Protein AF-A0A6A0AEK3-F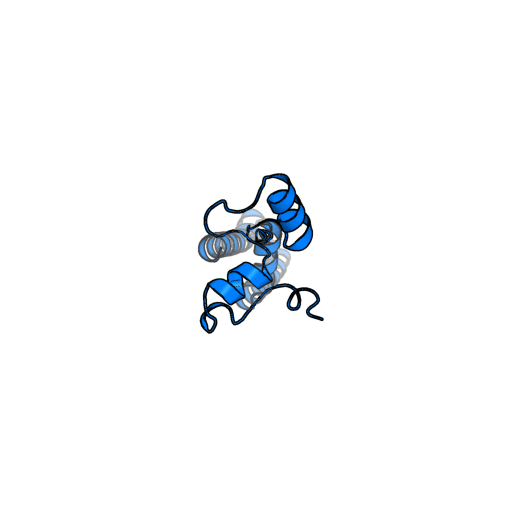1 (afdb_monomer)

Solvent-accessible surface area (backbone atoms only — not comparable to full-atom values): 7150 Å² total; per-residue (Å²): 138,83,90,74,80,88,81,66,76,87,62,56,90,81,52,58,69,66,58,52,29,58,74,69,71,40,48,89,91,76,50,71,53,75,68,55,49,51,52,45,38,74,73,73,45,71,101,64,79,80,76,77,80,77,80,55,68,69,59,56,58,55,56,49,64,73,37,69,67,50,46,51,53,55,52,51,49,53,52,51,51,54,49,38,68,72,72,69,55,57,70,75,65,69,44,49,63,55,49,53,52,51,50,51,51,52,51,50,49,67,70,72,104

Secondary structure (DSSP, 8-state):
---STTSS-TTGGGS-HHHHHHHTT-BTTTB--HHHHHHHHHHH--SSPPPP-PPPHHHHHHHHTTSHHHHHHHHHHHHHHHHHHHHT--HHHHTHHHHHHHHHHHHHHHHH-

Nearest PDB structures (foldseek):
  7et1-assembly1_A  TM=5.298E-01  e=2.597E-03  Sus scrofa
  6jxj-assembly1_A  TM=5.471E-01  e=2.302E-03  Sus scrofa
  6jxh-assembly1_A  TM=5.417E-01  e=6.431E-03  Sus scrofa
  3ixz-assembly1_A  TM=5.567E-01  e=9.817E-03  Sus scrofa
  8gym-assembly1_t5  TM=3.965E-01  e=7.129E+00  Tetrahymena thermophila SB210

pLDDT: mean 81.37, std 12.66, range [33.03, 96.44]

Organism: Haematococcus lacustris (NCBI:txid44745)

Foldseek 3Di:
DDPQDPQDDPVCVVDDVVVVCVVLVADPVPGDDPVSVVVVCVRNNDPDDDDDPDDDLVVLLVVLCVDPVLVVLVVVLVVLLVVCVVVVHDPVVNVPSVVVSVVVSVVCSVVVD

Mean predicted aligned error: 11.33 Å

Sequence (113 aa):
MYAGIGMTLQDAFARDYREVAAYYNVDVSQGLSEAEAAQARNKYGRNELEPEQSTPLWKLILKQFDDLLVKILMAAAAVDFVIAMTEGDSILSGLVEPMVIMLILVANGALGM

Radius of gyration: 30.02 Å; Cα contacts (8 Å, |Δi|>4): 34; chains: 1; bounding box: 66×32×69 Å

Structure (mmCIF, N/CA/C/O backbone):
data_AF-A0A6A0AEK3-F1
#
_entry.id   AF-A0A6A0AEK3-F1
#
loop_
_atom_site.group_PDB
_atom_site.id
_atom_site.type_symbol
_atom_site.label_atom_id
_atom_site.label_alt_id
_atom_site.label_comp_id
_atom_site.label_asym_id
_atom_site.label_entity_id
_atom_site.label_seq_id
_atom_site.pdbx_PDB_ins_code
_atom_site.Cartn_x
_atom_site.Cartn_y
_atom_site.Cartn_z
_atom_site.occupancy
_atom_site.B_iso_or_equiv
_atom_site.auth_seq_id
_atom_site.auth_comp_id
_atom_site.auth_asym_id
_atom_site.auth_atom_id
_atom_site.pdbx_PDB_model_num
ATOM 1 N N . MET A 1 1 ? -8.700 -19.647 6.114 1.00 33.03 1 MET A N 1
ATOM 2 C CA . MET A 1 1 ? -8.621 -20.017 7.543 1.00 33.03 1 MET A CA 1
ATOM 3 C C . MET A 1 1 ? -8.952 -18.764 8.350 1.00 33.03 1 MET A C 1
ATOM 5 O O . MET A 1 1 ? -8.074 -17.945 8.559 1.00 33.03 1 MET A O 1
ATOM 9 N N . TYR A 1 2 ? -10.232 -18.541 8.672 1.00 37.28 2 TYR A N 1
ATOM 10 C CA . TYR A 1 2 ? -10.718 -17.343 9.376 1.00 37.28 2 TYR A CA 1
ATOM 11 C C . TYR A 1 2 ? -10.872 -17.662 10.866 1.00 37.28 2 TYR A C 1
ATOM 13 O O . TYR A 1 2 ? -11.886 -18.214 11.279 1.00 37.28 2 TYR A O 1
ATOM 21 N N . ALA A 1 3 ? -9.852 -17.361 11.665 1.00 38.75 3 ALA A N 1
ATOM 22 C CA . ALA A 1 3 ? -9.816 -17.708 13.088 1.00 38.75 3 ALA A CA 1
ATOM 23 C C . ALA A 1 3 ? -10.391 -16.622 14.031 1.00 38.75 3 ALA A C 1
ATOM 25 O O . ALA A 1 3 ? -10.222 -16.739 15.238 1.00 38.75 3 ALA A O 1
ATOM 26 N N . GLY A 1 4 ? -11.067 -15.579 13.522 1.00 43.16 4 GLY A N 1
ATOM 27 C CA . GLY A 1 4 ? -11.483 -14.414 14.334 1.00 43.16 4 GLY A CA 1
ATOM 28 C C . GLY A 1 4 ? -12.990 -14.132 14.458 1.00 43.16 4 GLY A C 1
ATOM 29 O O . GLY A 1 4 ? -13.379 -13.249 15.210 1.00 43.16 4 GLY A O 1
ATOM 30 N N . ILE A 1 5 ? -13.862 -14.845 13.738 1.00 52.28 5 ILE A N 1
ATOM 31 C CA . ILE A 1 5 ? -15.254 -14.397 13.501 1.00 52.28 5 ILE A CA 1
ATOM 32 C C . ILE A 1 5 ? -16.264 -14.942 14.548 1.00 52.28 5 ILE A C 1
ATOM 34 O O . ILE A 1 5 ? -17.420 -14.533 14.585 1.00 52.28 5 ILE A O 1
ATOM 38 N N . GLY A 1 6 ? -15.846 -15.828 15.458 1.00 54.53 6 GLY A N 1
ATOM 39 C CA . GLY A 1 6 ? -16.744 -16.518 16.402 1.00 54.53 6 GLY A CA 1
ATOM 40 C C . GLY A 1 6 ? -16.974 -15.858 17.772 1.00 54.53 6 GLY A C 1
ATOM 41 O O . GLY A 1 6 ? -17.576 -16.494 18.630 1.00 54.53 6 GLY A O 1
ATOM 42 N N . MET A 1 7 ? -16.466 -14.646 18.031 1.00 63.31 7 MET A N 1
ATOM 43 C CA . MET A 1 7 ? -16.440 -14.067 19.392 1.00 63.31 7 MET A CA 1
ATOM 44 C C . MET A 1 7 ? -17.426 -12.916 19.648 1.00 63.31 7 MET A C 1
ATOM 46 O O . MET A 1 7 ? -17.647 -12.566 20.810 1.00 63.31 7 MET A O 1
ATOM 50 N N . THR A 1 8 ? -18.028 -12.329 18.614 1.00 78.19 8 THR A N 1
ATOM 51 C CA . THR A 1 8 ? -18.889 -11.140 18.722 1.00 78.19 8 THR A CA 1
ATOM 52 C C . THR A 1 8 ? -20.316 -11.426 18.258 1.00 78.19 8 THR A C 1
ATOM 54 O O . THR A 1 8 ? -20.560 -12.310 17.437 1.00 78.19 8 THR A O 1
ATOM 57 N N . LEU A 1 9 ? -21.274 -10.673 18.798 1.00 87.69 9 LEU A N 1
ATOM 58 C CA . LEU A 1 9 ? -22.683 -10.767 18.421 1.00 87.69 9 LEU A CA 1
ATOM 59 C C . LEU A 1 9 ? -22.920 -10.054 17.077 1.00 87.69 9 LEU A C 1
ATOM 61 O O . LEU A 1 9 ? -23.150 -8.847 17.045 1.00 87.69 9 LEU A O 1
ATOM 65 N N . GLN A 1 10 ? -22.814 -10.782 15.965 1.00 88.56 10 GLN A N 1
ATOM 66 C CA . GLN A 1 10 ? -22.861 -10.205 14.609 1.00 88.56 10 GLN A CA 1
ATOM 67 C C . GLN A 1 10 ? -24.238 -9.658 14.215 1.00 88.56 10 GLN A C 1
ATOM 69 O O . GLN A 1 10 ? -24.340 -8.733 13.415 1.00 88.56 10 GLN A O 1
ATOM 74 N N . ASP A 1 11 ? -25.298 -10.216 14.789 1.00 91.44 11 ASP A N 1
ATOM 75 C CA . ASP A 1 11 ? -26.695 -9.875 14.536 1.00 91.44 11 ASP A CA 1
ATOM 76 C C . ASP A 1 11 ? -27.277 -8.949 15.617 1.00 91.44 11 ASP A C 1
ATOM 78 O O . ASP A 1 11 ? -28.492 -8.871 15.776 1.00 91.44 11 ASP A O 1
ATOM 82 N N . ALA A 1 12 ? -26.429 -8.221 16.358 1.00 92.06 12 ALA A N 1
ATOM 83 C CA . ALA A 1 12 ? -26.861 -7.340 17.449 1.00 92.06 12 ALA A CA 1
ATOM 84 C C . ALA A 1 12 ? -27.927 -6.311 17.021 1.00 92.06 12 ALA A C 1
ATOM 86 O O . ALA A 1 12 ? -28.765 -5.924 17.829 1.00 92.06 12 ALA A O 1
ATOM 87 N N . PHE A 1 13 ? -27.929 -5.905 15.747 1.00 93.06 13 PHE A N 1
ATOM 88 C CA . PHE A 1 13 ? -28.910 -4.977 15.173 1.00 93.06 13 PHE A CA 1
ATOM 89 C C . PHE A 1 13 ? -30.343 -5.534 15.115 1.00 93.06 13 PHE A C 1
ATOM 91 O O . PHE A 1 13 ? -31.286 -4.760 14.975 1.00 93.06 13 PHE A O 1
ATOM 98 N N . ALA A 1 14 ? -30.516 -6.855 15.191 1.00 96.00 14 ALA A N 1
ATOM 99 C CA . ALA A 1 14 ? -31.809 -7.530 15.107 1.00 96.00 14 ALA A CA 1
ATOM 100 C C . ALA A 1 14 ? -32.373 -7.941 16.482 1.00 96.00 14 ALA A C 1
ATOM 102 O O . ALA A 1 14 ? -33.407 -8.606 16.536 1.00 96.00 14 ALA A O 1
ATOM 103 N N . ARG A 1 15 ? -31.700 -7.579 17.584 1.00 93.94 15 ARG A N 1
ATOM 104 C CA . ARG A 1 15 ? -32.032 -8.018 18.950 1.00 93.94 15 ARG A CA 1
ATOM 105 C C . ARG A 1 15 ? -32.480 -6.862 19.843 1.00 93.94 15 ARG A C 1
ATOM 107 O O . ARG A 1 15 ? -32.129 -5.709 19.598 1.00 93.94 15 ARG A O 1
ATOM 114 N N . ASP A 1 16 ? -33.238 -7.170 20.900 1.00 96.44 16 ASP A N 1
ATOM 115 C CA . ASP A 1 16 ? -33.568 -6.175 21.934 1.00 96.44 16 ASP A CA 1
ATOM 116 C C . ASP A 1 16 ? -32.298 -5.803 22.711 1.00 96.44 16 ASP A C 1
ATOM 118 O O . ASP A 1 16 ? -31.435 -6.643 22.983 1.00 96.44 16 ASP A O 1
ATOM 122 N N . TYR A 1 17 ? -32.182 -4.534 23.104 1.00 93.69 17 TYR A N 1
ATOM 123 C CA . TYR A 1 17 ? -31.000 -4.037 23.807 1.00 93.69 17 TYR A CA 1
ATOM 124 C C . TYR A 1 17 ? -30.706 -4.810 25.106 1.00 93.69 17 TYR A C 1
ATOM 126 O O . TYR A 1 17 ? -29.543 -4.928 25.485 1.00 93.69 17 TYR A O 1
ATOM 134 N N . ARG A 1 18 ? -31.725 -5.373 25.774 1.00 95.00 18 ARG A N 1
ATOM 135 C CA . ARG A 1 18 ? -31.563 -6.193 26.986 1.00 95.00 18 ARG A CA 1
ATOM 136 C C . ARG A 1 18 ? -30.853 -7.506 26.699 1.00 95.00 18 ARG A C 1
ATOM 138 O O . ARG A 1 18 ? -30.043 -7.944 27.510 1.00 95.00 18 ARG A O 1
ATOM 145 N N . GLU A 1 19 ? -31.117 -8.113 25.547 1.00 93.94 19 GLU A N 1
ATOM 146 C CA . GLU A 1 19 ? -30.444 -9.343 25.122 1.00 93.94 19 GLU A CA 1
ATOM 147 C C . GLU A 1 19 ? -28.977 -9.069 24.788 1.00 93.94 19 GLU A C 1
ATOM 149 O O . GLU A 1 19 ? -28.097 -9.836 25.174 1.00 93.94 19 GLU A O 1
ATOM 154 N N . VAL A 1 20 ? -28.704 -7.943 24.122 1.00 94.00 20 VAL A N 1
ATOM 155 C CA . VAL A 1 20 ? -27.336 -7.497 23.826 1.00 94.00 20 VAL A CA 1
ATOM 156 C C . VAL A 1 20 ? -26.581 -7.182 25.122 1.00 94.00 20 VAL A C 1
ATOM 158 O O . VAL A 1 20 ? -25.449 -7.631 25.298 1.00 94.00 20 VAL A O 1
ATOM 161 N N . ALA A 1 21 ? -27.211 -6.469 26.060 1.00 93.81 21 ALA A N 1
ATOM 162 C CA . ALA A 1 21 ? -26.623 -6.143 27.357 1.00 93.81 21 ALA A CA 1
ATOM 163 C C . ALA A 1 21 ? -26.320 -7.401 28.187 1.00 93.81 21 ALA A C 1
ATOM 165 O O . ALA A 1 21 ? -25.233 -7.520 28.749 1.00 93.81 21 ALA A O 1
ATOM 166 N N . ALA A 1 22 ? -27.235 -8.375 28.193 1.00 92.50 22 ALA A N 1
ATOM 167 C CA . ALA A 1 22 ? -27.025 -9.665 28.842 1.00 92.50 22 ALA A CA 1
ATOM 168 C C . ALA A 1 22 ? -25.890 -10.468 28.185 1.00 92.50 22 ALA A C 1
ATOM 170 O O . ALA A 1 22 ? -25.064 -11.040 28.892 1.00 92.50 22 ALA A O 1
ATOM 171 N N . TYR A 1 23 ? -25.797 -10.474 26.848 1.00 91.38 23 TYR A N 1
ATOM 172 C CA . TYR A 1 23 ? -24.721 -11.157 26.119 1.00 91.38 23 TYR A CA 1
ATOM 173 C C . TYR A 1 23 ? -23.330 -10.622 26.491 1.00 91.38 23 TYR A C 1
ATOM 175 O O . TYR A 1 23 ? -22.390 -11.397 26.661 1.00 91.38 23 TYR A O 1
ATOM 183 N N . TYR A 1 24 ? -23.197 -9.300 26.637 1.00 91.44 24 TYR A N 1
ATOM 184 C CA . TYR A 1 24 ? -21.941 -8.657 27.035 1.00 91.44 24 TYR A CA 1
ATOM 185 C C . TYR A 1 24 ? -21.768 -8.511 28.554 1.00 91.44 24 TYR A C 1
ATOM 187 O O . TYR A 1 24 ? -20.739 -7.995 28.985 1.00 91.44 24 TYR A O 1
ATOM 195 N N . ASN A 1 25 ? -22.732 -8.987 29.350 1.00 90.69 25 ASN A N 1
ATOM 196 C CA . ASN A 1 25 ? -22.765 -8.868 30.808 1.00 90.69 25 ASN A CA 1
ATOM 197 C C . ASN A 1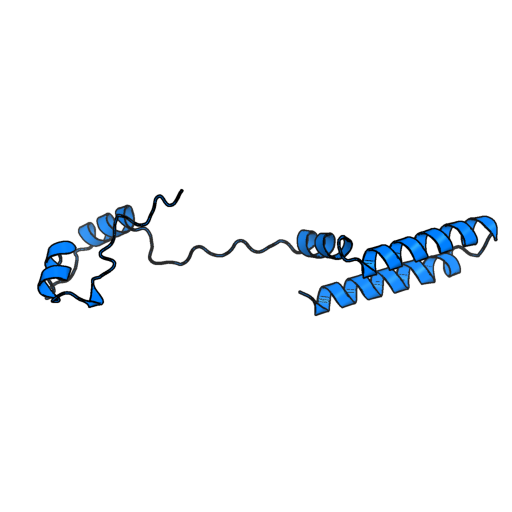 25 ? -22.524 -7.425 31.295 1.00 90.69 25 ASN A C 1
ATOM 199 O O . ASN A 1 25 ? -21.695 -7.191 32.170 1.00 90.69 25 ASN A O 1
ATOM 203 N N . VAL A 1 26 ? -23.219 -6.457 30.690 1.00 93.00 26 VAL A N 1
ATOM 204 C CA . VAL A 1 26 ? -23.078 -5.030 31.013 1.00 93.00 26 VAL A CA 1
ATOM 205 C C . VAL A 1 26 ? -24.357 -4.476 31.634 1.00 93.00 26 VAL A C 1
ATOM 207 O O . VAL A 1 26 ? -25.459 -4.690 31.124 1.00 93.00 26 VAL A O 1
ATOM 210 N N . ASP A 1 27 ? -24.211 -3.721 32.722 1.00 92.75 27 ASP A N 1
ATOM 211 C CA . ASP A 1 27 ? -25.289 -2.883 33.241 1.00 92.75 27 ASP A CA 1
ATOM 212 C C . ASP A 1 27 ? -25.384 -1.615 32.384 1.00 92.75 27 ASP A C 1
ATOM 214 O O . ASP A 1 27 ? -24.448 -0.823 32.310 1.00 92.75 27 ASP A O 1
ATOM 218 N N . VAL A 1 28 ? -26.526 -1.401 31.735 1.00 93.38 28 VAL A N 1
ATOM 219 C CA . VAL A 1 28 ? -26.740 -0.256 30.836 1.00 93.38 28 VAL A CA 1
ATOM 220 C C . VAL A 1 28 ? -26.703 1.087 31.582 1.00 93.38 28 VAL A C 1
ATOM 222 O O . VAL A 1 28 ? -26.394 2.112 30.981 1.00 93.38 28 VAL A O 1
ATOM 225 N N . SER A 1 29 ? -27.002 1.101 32.884 1.00 94.56 29 SER A N 1
ATOM 226 C CA . SER A 1 29 ? -27.016 2.316 33.705 1.00 94.56 29 SER A CA 1
ATOM 227 C C . SER A 1 29 ? -25.639 2.715 34.243 1.00 94.56 29 SER A C 1
ATOM 229 O O . SER A 1 29 ? -25.402 3.901 34.461 1.00 94.56 29 SER A O 1
ATOM 231 N N . GLN A 1 30 ? -24.739 1.747 34.442 1.00 93.81 30 GLN A N 1
ATOM 232 C CA . GLN A 1 30 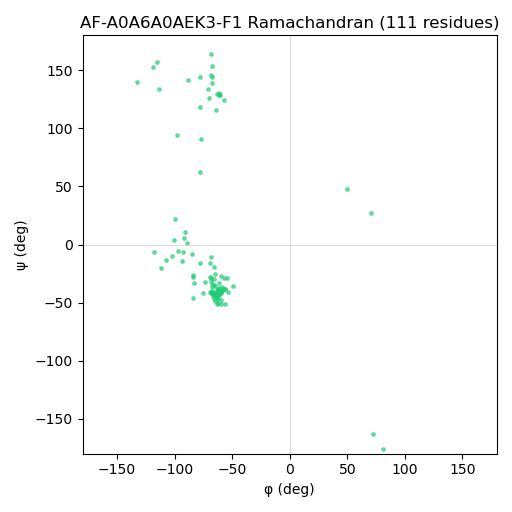? -23.411 1.962 35.039 1.00 93.81 30 GLN A CA 1
ATOM 233 C C . GLN A 1 30 ? -22.257 1.761 34.046 1.00 93.81 30 GLN A C 1
ATOM 235 O O . GLN A 1 30 ? -21.160 2.272 34.261 1.00 93.81 30 GLN A O 1
ATOM 240 N N . GLY A 1 31 ? -22.492 1.046 32.944 1.00 93.25 31 GLY A N 1
ATOM 241 C CA . GLY A 1 31 ? -21.456 0.642 32.000 1.00 93.25 31 GLY A CA 1
ATOM 242 C C . GLY A 1 31 ? -20.544 -0.459 32.550 1.00 93.25 31 GLY A C 1
ATOM 243 O O . GLY A 1 31 ? -20.881 -1.156 33.504 1.00 93.25 31 GLY A O 1
ATOM 244 N N . LEU A 1 32 ? -19.387 -0.631 31.906 1.00 93.44 32 LEU A N 1
ATOM 245 C CA . LEU A 1 32 ? -18.344 -1.560 32.349 1.00 93.44 32 LEU A CA 1
ATOM 246 C C . LEU A 1 32 ? -17.393 -0.868 33.329 1.00 93.44 32 LEU A C 1
ATOM 248 O O . LEU A 1 32 ? -16.988 0.276 33.114 1.00 93.44 32 LEU A O 1
ATOM 252 N N . SER A 1 33 ? -16.955 -1.599 34.348 1.00 94.19 33 SER A N 1
ATOM 253 C CA . SER A 1 33 ? -15.832 -1.199 35.195 1.00 94.19 33 SER A CA 1
ATOM 254 C C . SER A 1 33 ? -14.501 -1.234 34.434 1.00 94.19 33 SER A C 1
ATOM 256 O O . SER A 1 33 ? -14.364 -1.871 33.386 1.00 94.19 33 SER A O 1
ATOM 258 N N . GLU A 1 34 ? -13.462 -0.596 34.981 1.00 94.38 34 GLU A N 1
ATOM 259 C CA . GLU A 1 34 ? -12.121 -0.622 34.378 1.00 94.38 34 GLU A CA 1
ATOM 260 C C . GLU A 1 34 ? -11.561 -2.045 34.234 1.00 94.38 34 GLU A C 1
ATOM 262 O O . GLU A 1 34 ? -10.911 -2.359 33.232 1.00 94.38 34 GLU A O 1
ATOM 267 N N . ALA A 1 35 ? -11.839 -2.914 35.211 1.00 94.31 35 ALA A N 1
ATOM 268 C CA . ALA A 1 35 ? -11.409 -4.307 35.198 1.00 94.31 35 ALA A CA 1
ATOM 269 C C . ALA A 1 35 ? -12.105 -5.100 34.081 1.00 94.31 35 ALA A C 1
ATOM 271 O O . ALA A 1 35 ? -11.445 -5.826 33.336 1.00 94.31 35 ALA A O 1
ATOM 272 N N . GLU A 1 36 ? -13.416 -4.921 33.914 1.00 93.44 36 GLU A N 1
ATOM 273 C CA . GLU A 1 36 ? -14.187 -5.560 32.842 1.00 93.44 36 GLU A CA 1
ATOM 274 C C . GLU A 1 36 ? -13.781 -5.025 31.467 1.00 93.44 36 GLU A C 1
ATOM 276 O O . GLU A 1 36 ? -13.588 -5.801 30.533 1.00 93.44 36 GLU A O 1
ATOM 281 N N . ALA A 1 37 ? -13.552 -3.715 31.343 1.00 93.25 37 ALA A N 1
ATOM 282 C CA . ALA A 1 37 ? -13.041 -3.114 30.117 1.00 93.25 37 ALA A CA 1
ATOM 283 C C . ALA A 1 37 ? -11.643 -3.650 29.758 1.00 93.25 37 ALA A C 1
ATOM 285 O O . ALA A 1 37 ? -11.351 -3.889 28.585 1.00 93.25 37 ALA A O 1
ATOM 286 N N . ALA A 1 38 ? -10.770 -3.880 30.744 1.00 94.19 38 ALA A N 1
ATOM 287 C CA . ALA A 1 38 ? -9.464 -4.497 30.520 1.00 94.19 38 ALA A CA 1
ATOM 288 C C . ALA A 1 38 ? -9.586 -5.960 30.061 1.00 94.19 38 ALA A C 1
ATOM 290 O O . ALA A 1 38 ? -8.912 -6.358 29.110 1.00 94.19 38 ALA A O 1
ATOM 291 N N . GLN A 1 39 ? -10.482 -6.742 30.670 1.00 92.69 39 GLN A N 1
ATOM 292 C CA . GLN A 1 39 ? -10.771 -8.110 30.226 1.00 92.69 39 GLN A CA 1
ATOM 293 C C . GLN A 1 39 ? -11.352 -8.138 28.806 1.00 92.69 39 GLN A C 1
ATOM 295 O O . GLN A 1 39 ? -10.930 -8.953 27.985 1.00 92.69 39 GLN A O 1
ATOM 300 N N . ALA A 1 40 ? -12.259 -7.214 28.484 1.00 91.25 40 ALA A N 1
ATOM 301 C CA . ALA A 1 40 ? -12.818 -7.067 27.148 1.00 91.25 40 ALA A CA 1
ATOM 302 C C . ALA A 1 40 ? -11.733 -6.727 26.115 1.00 91.25 40 ALA A C 1
ATOM 304 O O . ALA A 1 40 ? -11.695 -7.353 25.060 1.00 91.25 40 ALA A O 1
ATOM 305 N N . ARG A 1 41 ? -10.795 -5.820 26.427 1.00 91.88 41 ARG A N 1
ATOM 306 C CA . ARG A 1 41 ? -9.647 -5.518 25.549 1.00 91.88 41 ARG A CA 1
ATOM 307 C C . ARG A 1 41 ? -8.740 -6.726 25.321 1.00 91.88 41 ARG A C 1
ATOM 309 O O . ARG A 1 41 ? -8.265 -6.912 24.207 1.00 91.88 41 ARG A O 1
ATOM 316 N N . ASN A 1 42 ? -8.529 -7.567 26.334 1.00 91.25 42 ASN A N 1
ATOM 317 C CA . ASN A 1 42 ? -7.755 -8.803 26.172 1.00 91.25 42 ASN A CA 1
ATOM 318 C C . ASN A 1 42 ? -8.475 -9.834 25.288 1.00 91.25 42 ASN A C 1
ATOM 320 O O . ASN A 1 42 ? -7.820 -10.615 24.605 1.00 91.25 42 ASN A O 1
ATOM 324 N N . LYS A 1 43 ? -9.814 -9.846 25.305 1.00 89.81 43 LYS A N 1
ATOM 325 C CA . LYS A 1 43 ? -10.635 -10.788 24.532 1.00 89.81 43 LYS A CA 1
ATOM 326 C C . LYS A 1 43 ? -10.868 -10.341 23.087 1.00 89.81 43 LYS A C 1
ATOM 328 O O . LYS A 1 43 ? -10.772 -11.161 22.183 1.00 89.81 43 LYS A O 1
ATOM 333 N N . TYR A 1 44 ? -11.216 -9.074 22.879 1.00 89.88 44 TYR A N 1
ATOM 334 C CA . TYR A 1 44 ? -11.637 -8.536 21.579 1.00 89.88 44 TYR A CA 1
ATOM 335 C C . TYR A 1 44 ? -10.542 -7.733 20.873 1.00 89.88 44 TYR A C 1
ATOM 337 O O . TYR A 1 44 ? -10.695 -7.391 19.705 1.00 89.88 44 TYR A O 1
ATOM 345 N N . GLY A 1 45 ? -9.443 -7.437 21.567 1.00 90.50 45 GLY A N 1
ATOM 346 C CA . GLY A 1 45 ? -8.411 -6.539 21.077 1.00 90.50 45 GLY A CA 1
ATOM 347 C C . GLY A 1 45 ? -8.770 -5.067 21.276 1.00 90.50 45 GLY A C 1
ATOM 348 O O . GLY A 1 45 ? -9.771 -4.699 21.900 1.00 90.50 45 GLY A O 1
ATOM 349 N N . ARG A 1 46 ? -7.897 -4.200 20.767 1.00 90.19 46 ARG A N 1
ATOM 350 C CA . ARG A 1 46 ? -8.128 -2.755 20.740 1.00 90.19 46 ARG A CA 1
ATOM 351 C C . ARG A 1 46 ? -9.088 -2.430 19.598 1.00 90.19 46 ARG A C 1
ATOM 353 O O . ARG A 1 46 ? -9.020 -3.046 18.541 1.00 90.19 46 ARG A O 1
ATOM 360 N N . ASN A 1 47 ? -9.961 -1.446 19.806 1.00 91.81 47 ASN A N 1
ATOM 361 C CA . ASN A 1 47 ? -10.838 -0.933 18.753 1.00 91.81 47 ASN A CA 1
ATOM 362 C C . ASN A 1 47 ? -10.054 0.003 17.820 1.00 91.81 47 ASN A C 1
ATOM 364 O O . ASN A 1 47 ? -10.297 1.208 17.775 1.00 91.81 47 ASN A O 1
ATOM 368 N N . GLU A 1 48 ? -9.051 -0.550 17.151 1.00 88.25 48 GLU A N 1
ATOM 369 C CA . GLU A 1 48 ? -8.230 0.134 16.165 1.00 88.25 48 GLU A CA 1
ATOM 370 C C . GLU A 1 48 ? -8.100 -0.753 14.932 1.00 88.25 48 GLU A C 1
ATOM 372 O O . GLU A 1 48 ? -7.997 -1.976 15.033 1.00 88.25 48 GLU A O 1
ATOM 377 N N . LEU A 1 49 ? -8.163 -0.130 13.759 1.00 86.94 49 LEU A N 1
ATOM 378 C CA . LEU A 1 49 ? -7.881 -0.830 12.517 1.00 86.94 49 LEU A CA 1
ATOM 379 C C . LEU A 1 49 ? -6.384 -1.110 12.476 1.00 86.94 49 LEU A C 1
ATOM 381 O O . LEU A 1 49 ? -5.582 -0.214 12.755 1.00 86.94 49 LEU A O 1
ATOM 385 N N . GLU A 1 50 ? -6.014 -2.338 12.121 1.00 83.25 50 GLU A N 1
ATOM 386 C CA . GLU A 1 50 ? -4.616 -2.640 11.846 1.00 83.25 50 GLU A CA 1
ATOM 387 C C . GLU A 1 50 ? -4.130 -1.694 10.741 1.00 83.25 50 GLU A C 1
ATOM 389 O O . GLU A 1 50 ? -4.762 -1.621 9.680 1.00 83.25 50 GLU A O 1
ATOM 394 N N . PRO A 1 51 ? -3.054 -0.924 10.979 1.00 79.62 51 PRO A N 1
ATOM 395 C CA . PRO A 1 51 ? -2.528 -0.051 9.952 1.00 79.62 51 PRO A CA 1
ATOM 396 C C . PRO A 1 51 ? -2.043 -0.917 8.795 1.00 79.62 51 PRO A C 1
ATOM 398 O O . PRO A 1 51 ? -1.279 -1.868 8.983 1.00 79.62 51 PRO A O 1
ATOM 401 N N . GLU A 1 52 ? -2.483 -0.581 7.587 1.00 78.94 52 GLU A N 1
ATOM 402 C CA . GLU A 1 52 ? -1.982 -1.245 6.397 1.00 78.94 52 GLU A CA 1
ATOM 403 C C . GLU A 1 52 ? -0.473 -0.997 6.300 1.00 78.94 52 GLU A C 1
ATOM 405 O O . GLU A 1 52 ? 0.005 0.136 6.427 1.00 78.94 52 GLU A O 1
ATOM 410 N N . GLN A 1 53 ? 0.302 -2.069 6.126 1.00 80.25 53 GLN A N 1
ATOM 411 C CA . GLN A 1 53 ? 1.747 -1.937 6.001 1.00 80.25 53 GLN A CA 1
ATOM 412 C C . GLN A 1 53 ? 2.053 -1.141 4.734 1.00 80.25 53 GLN A C 1
ATOM 414 O O . GLN A 1 53 ? 1.765 -1.583 3.621 1.00 80.25 53 GLN A O 1
ATOM 419 N N . SER A 1 54 ? 2.649 0.039 4.900 1.00 77.81 54 SER A N 1
ATOM 420 C CA . SER A 1 54 ? 3.032 0.877 3.770 1.00 77.81 54 SER A CA 1
ATOM 421 C C . SER A 1 54 ? 4.028 0.121 2.893 1.00 77.81 54 SER A C 1
ATOM 423 O O . SER A 1 54 ? 5.042 -0.391 3.373 1.00 77.81 54 SER A O 1
ATOM 425 N N . THR A 1 55 ? 3.758 0.048 1.590 1.00 82.31 55 THR A N 1
ATOM 426 C CA . THR A 1 55 ? 4.724 -0.533 0.655 1.00 82.31 55 THR A CA 1
ATOM 427 C C . THR A 1 55 ? 5.912 0.425 0.533 1.00 82.31 55 THR A C 1
ATOM 429 O O . THR A 1 55 ? 5.704 1.603 0.245 1.00 82.31 55 THR A O 1
ATOM 432 N N . PRO A 1 56 ? 7.159 -0.026 0.753 1.00 87.19 56 PRO A N 1
ATOM 433 C CA . PRO A 1 56 ? 8.303 0.873 0.716 1.00 87.19 56 PRO A CA 1
ATOM 434 C C . PRO A 1 56 ? 8.564 1.383 -0.711 1.00 87.19 56 PRO A C 1
ATOM 436 O O . PRO A 1 56 ? 8.400 0.639 -1.679 1.00 87.19 56 PRO A O 1
ATOM 439 N N . LEU A 1 57 ? 9.035 2.630 -0.838 1.00 81.00 57 LEU A N 1
ATOM 440 C CA . LEU A 1 57 ? 9.229 3.319 -2.127 1.00 81.00 57 LEU A CA 1
ATOM 441 C C . LEU A 1 57 ? 10.088 2.526 -3.123 1.00 81.00 57 LEU A C 1
ATOM 443 O O . LEU A 1 57 ? 9.753 2.438 -4.298 1.00 81.00 57 LEU A O 1
ATOM 447 N N . TRP A 1 58 ? 11.160 1.878 -2.659 1.00 82.38 58 TRP A N 1
ATOM 448 C CA . TRP A 1 58 ? 12.018 1.059 -3.523 1.00 82.38 58 TRP A CA 1
ATOM 449 C C . TRP A 1 58 ? 11.266 -0.122 -4.156 1.00 82.38 58 TRP A C 1
ATOM 451 O O . TRP A 1 58 ? 11.547 -0.493 -5.292 1.00 82.38 58 TRP A O 1
ATOM 461 N N . LYS A 1 59 ? 10.277 -0.694 -3.454 1.00 85.31 59 LYS A N 1
ATOM 462 C CA . LYS A 1 59 ? 9.454 -1.793 -3.973 1.00 85.31 59 LYS A CA 1
ATOM 463 C C . LYS A 1 59 ? 8.460 -1.290 -5.020 1.00 85.31 59 LYS A C 1
ATOM 465 O O . LYS A 1 59 ? 8.176 -2.010 -5.972 1.00 85.31 59 LYS A O 1
ATOM 470 N N . LEU A 1 60 ? 7.980 -0.053 -4.879 1.00 82.19 60 LEU A N 1
ATOM 471 C CA . LEU A 1 60 ? 7.164 0.613 -5.899 1.00 82.19 60 LEU A CA 1
ATOM 472 C C . LEU A 1 60 ? 7.986 0.916 -7.158 1.00 82.19 60 LEU A C 1
ATOM 474 O O . LEU A 1 60 ? 7.520 0.629 -8.255 1.00 82.19 60 LEU A O 1
ATOM 478 N N . ILE A 1 61 ? 9.228 1.385 -7.000 1.00 77.81 61 ILE A N 1
ATOM 479 C CA . ILE A 1 61 ? 10.164 1.600 -8.115 1.00 77.81 61 ILE A CA 1
ATOM 480 C C . ILE A 1 61 ? 10.427 0.285 -8.859 1.00 77.81 61 ILE A C 1
ATOM 482 O O . ILE A 1 61 ? 10.306 0.239 -10.078 1.00 77.81 61 ILE A O 1
ATOM 486 N N . LEU A 1 62 ? 10.717 -0.809 -8.142 1.00 81.50 62 LEU A N 1
ATOM 487 C CA . LEU A 1 62 ? 10.930 -2.120 -8.769 1.00 81.50 62 LEU A CA 1
ATOM 488 C C . LEU A 1 62 ? 9.700 -2.618 -9.533 1.00 81.50 62 LEU A C 1
ATOM 490 O O . LEU A 1 62 ? 9.847 -3.157 -10.624 1.00 81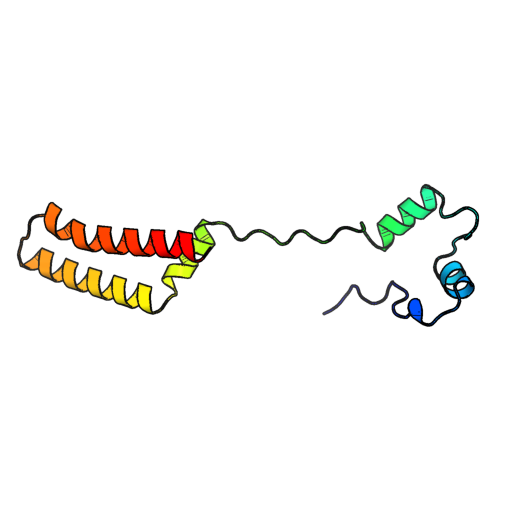.50 62 LEU A O 1
ATOM 494 N N . LYS A 1 63 ? 8.491 -2.390 -9.007 1.00 83.69 63 LYS A N 1
ATOM 495 C CA . LYS A 1 63 ? 7.243 -2.758 -9.691 1.00 83.69 63 LYS A CA 1
ATOM 496 C C . LYS A 1 63 ? 7.098 -2.069 -11.053 1.00 83.69 63 LYS A C 1
ATOM 498 O O . LYS A 1 63 ? 6.452 -2.619 -11.938 1.00 83.69 63 LYS A O 1
ATOM 503 N N . GLN A 1 64 ? 7.706 -0.901 -11.258 1.00 75.56 64 GLN A N 1
ATOM 504 C CA . GLN A 1 64 ? 7.660 -0.231 -12.560 1.00 75.56 64 GLN A CA 1
ATOM 505 C C . GLN A 1 64 ? 8.449 -0.971 -13.642 1.00 75.56 64 GLN A C 1
ATOM 507 O O . GLN A 1 64 ? 8.063 -0.925 -14.804 1.00 75.56 64 GLN A O 1
ATOM 512 N N . PHE A 1 65 ? 9.499 -1.711 -13.279 1.00 81.69 65 PHE A N 1
ATOM 513 C CA . PHE A 1 65 ? 10.251 -2.533 -14.232 1.00 81.69 65 P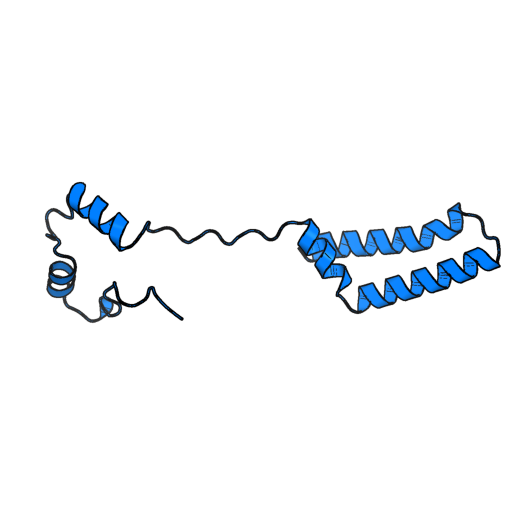HE A CA 1
ATOM 514 C C . PHE A 1 65 ? 9.445 -3.735 -14.752 1.00 81.69 65 PHE A C 1
ATOM 516 O O . PHE A 1 65 ? 9.811 -4.319 -15.772 1.00 81.69 65 PHE A O 1
ATOM 523 N N . ASP A 1 66 ? 8.336 -4.099 -14.095 1.00 83.81 66 ASP A N 1
ATOM 524 C CA . ASP A 1 66 ? 7.435 -5.149 -14.580 1.00 83.81 66 ASP A CA 1
ATOM 525 C C . ASP A 1 66 ? 6.513 -4.684 -15.714 1.00 83.81 66 ASP A C 1
ATOM 527 O O . ASP A 1 66 ? 5.965 -5.530 -16.432 1.00 83.81 66 ASP A O 1
ATOM 531 N N . ASP A 1 67 ? 6.375 -3.375 -15.919 1.00 85.38 67 ASP A N 1
ATOM 532 C CA . ASP A 1 67 ? 5.525 -2.798 -16.954 1.00 85.38 67 ASP A CA 1
ATOM 533 C C . ASP A 1 67 ? 6.059 -3.091 -18.371 1.00 85.38 67 ASP A C 1
ATOM 535 O O . ASP A 1 67 ? 7.264 -3.049 -18.644 1.00 85.38 67 ASP A O 1
ATOM 539 N N . LEU A 1 68 ? 5.148 -3.410 -19.296 1.00 87.12 68 LEU A N 1
ATOM 540 C CA . LEU A 1 68 ? 5.493 -3.767 -20.673 1.00 87.12 68 LEU A CA 1
ATOM 541 C C . LEU A 1 68 ? 6.181 -2.614 -21.419 1.00 87.12 68 LEU A C 1
ATOM 543 O O . LEU A 1 68 ? 7.137 -2.855 -22.154 1.00 87.12 68 LEU A O 1
ATOM 547 N N . LEU A 1 69 ? 5.722 -1.376 -21.229 1.00 83.00 69 LEU A N 1
ATOM 548 C CA . LEU A 1 69 ? 6.301 -0.195 -21.866 1.00 83.00 69 LEU A CA 1
ATOM 549 C C . LEU A 1 69 ? 7.732 0.021 -21.370 1.00 83.00 69 LEU A C 1
ATOM 551 O O . LEU A 1 69 ? 8.632 0.246 -22.176 1.00 83.00 69 LEU A O 1
ATOM 555 N N . VAL A 1 70 ? 7.966 -0.125 -20.063 1.00 81.75 70 VAL A N 1
ATOM 556 C CA . VAL A 1 70 ? 9.306 -0.002 -19.465 1.00 81.75 70 VAL A CA 1
ATOM 557 C C . VAL A 1 70 ? 10.263 -1.049 -20.030 1.00 81.75 70 VAL A C 1
ATOM 559 O O . VAL A 1 70 ? 11.391 -0.722 -20.402 1.00 81.75 70 VAL A O 1
ATOM 562 N N . LYS A 1 71 ? 9.800 -2.291 -20.187 1.00 86.31 71 LYS A N 1
ATOM 563 C CA . LYS A 1 71 ? 10.579 -3.363 -20.825 1.00 86.31 71 LYS A CA 1
ATOM 564 C C . LYS A 1 71 ? 10.933 -3.042 -22.278 1.00 86.31 71 LYS A C 1
ATOM 566 O O . LYS A 1 71 ? 12.063 -3.298 -22.689 1.00 86.31 71 LYS A O 1
ATOM 571 N N . ILE A 1 72 ? 10.005 -2.460 -23.041 1.00 87.50 72 ILE A N 1
ATOM 572 C CA . ILE A 1 72 ? 10.263 -2.021 -24.422 1.00 87.50 72 ILE A CA 1
ATOM 573 C C . ILE A 1 72 ? 11.322 -0.910 -24.448 1.00 87.50 72 ILE A C 1
ATOM 575 O O . ILE A 1 72 ? 12.252 -0.986 -25.248 1.00 87.50 72 ILE A O 1
ATOM 579 N N . LEU A 1 73 ? 11.236 0.080 -23.553 1.00 81.81 73 LEU A N 1
ATOM 580 C CA . LEU A 1 73 ? 12.225 1.161 -23.466 1.00 81.81 73 LEU A CA 1
ATOM 581 C C . LEU A 1 73 ? 13.619 0.646 -23.094 1.00 81.81 73 LEU A C 1
ATOM 583 O O . LEU A 1 73 ? 14.608 1.060 -23.691 1.00 81.81 73 LEU A O 1
ATOM 587 N N . MET A 1 74 ? 13.709 -0.291 -22.149 1.00 83.00 74 MET A N 1
ATOM 588 C CA . MET A 1 74 ? 14.979 -0.933 -21.805 1.00 83.00 74 MET A CA 1
ATOM 589 C C . MET A 1 74 ? 15.573 -1.722 -22.976 1.00 83.00 74 MET A C 1
ATOM 591 O O . MET A 1 74 ? 16.787 -1.706 -23.162 1.00 83.00 74 MET A O 1
ATOM 595 N N . ALA A 1 75 ? 14.738 -2.411 -23.760 1.00 87.94 75 ALA A N 1
ATOM 596 C CA . ALA A 1 75 ? 15.194 -3.130 -24.945 1.00 87.94 75 ALA A CA 1
ATOM 597 C C . ALA A 1 75 ? 15.735 -2.168 -26.014 1.00 87.94 75 ALA A C 1
ATOM 599 O O . ALA A 1 75 ? 16.794 -2.437 -26.573 1.00 87.94 75 ALA A O 1
ATOM 600 N N . ALA A 1 76 ? 15.054 -1.040 -26.249 1.00 84.44 76 ALA A N 1
ATOM 601 C CA . ALA A 1 76 ? 15.534 0.011 -27.147 1.00 84.44 76 ALA A CA 1
ATOM 602 C C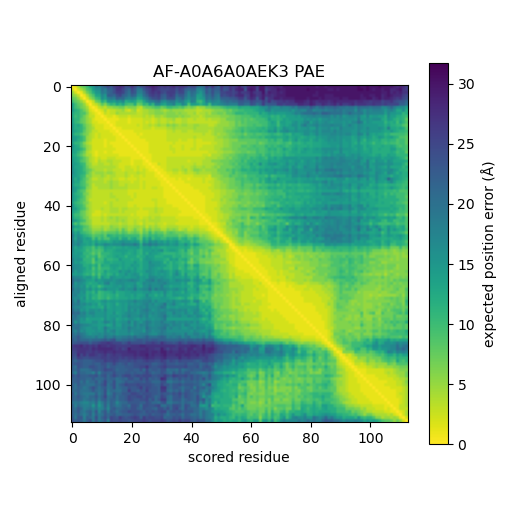 . ALA A 1 76 ? 16.893 0.562 -26.682 1.00 84.44 76 ALA A C 1
ATOM 604 O O . ALA A 1 76 ? 17.859 0.495 -27.432 1.00 84.44 76 ALA A O 1
ATOM 605 N N . ALA A 1 77 ? 17.009 0.947 -25.404 1.00 79.88 77 ALA A N 1
ATOM 606 C CA . ALA A 1 77 ? 18.266 1.427 -24.826 1.00 79.88 77 ALA A CA 1
ATOM 607 C C . ALA A 1 77 ? 19.419 0.419 -24.964 1.00 79.88 77 ALA A C 1
ATOM 609 O O . ALA A 1 77 ? 20.563 0.804 -25.188 1.00 79.88 77 ALA A O 1
ATOM 610 N N . ALA A 1 78 ? 19.134 -0.878 -24.811 1.00 84.00 78 ALA A N 1
ATOM 611 C CA . ALA A 1 78 ? 20.137 -1.925 -24.976 1.00 84.00 78 ALA A CA 1
ATOM 612 C C . ALA A 1 78 ? 20.608 -2.049 -26.434 1.00 84.00 78 ALA A C 1
ATOM 614 O O . ALA A 1 78 ? 21.798 -2.248 -26.667 1.00 84.00 78 ALA A O 1
ATOM 615 N N . VAL A 1 79 ? 19.697 -1.930 -27.406 1.00 86.75 79 VAL A N 1
ATOM 616 C CA . VAL A 1 79 ? 20.041 -1.929 -28.837 1.00 86.75 79 VAL A CA 1
ATOM 617 C C . VAL A 1 79 ? 20.889 -0.707 -29.180 1.00 86.75 79 VAL A C 1
ATOM 619 O O . VAL A 1 79 ? 21.959 -0.872 -29.766 1.00 86.75 79 VAL A O 1
ATOM 622 N N . ASP A 1 80 ? 20.470 0.480 -28.747 1.00 80.38 80 ASP A N 1
ATOM 623 C CA . ASP A 1 80 ? 21.190 1.731 -29.006 1.00 80.38 80 ASP A CA 1
ATOM 624 C C . ASP A 1 80 ? 22.591 1.705 -28.383 1.00 80.38 80 ASP A C 1
ATOM 626 O O . ASP A 1 80 ? 23.582 2.037 -29.034 1.00 80.38 80 ASP A O 1
ATOM 630 N N . PHE A 1 81 ? 22.715 1.182 -27.159 1.00 78.69 81 PHE A N 1
ATOM 631 C CA . PHE A 1 81 ? 24.008 0.995 -26.503 1.00 78.69 81 PHE A CA 1
ATOM 632 C C . PHE A 1 81 ? 24.954 0.079 -27.298 1.00 78.69 81 PHE A C 1
ATOM 634 O O . PHE A 1 81 ? 26.149 0.362 -27.408 1.00 78.69 81 PHE A O 1
ATOM 641 N N . VAL A 1 82 ? 24.440 -1.018 -27.866 1.00 84.69 82 VAL A N 1
ATOM 642 C CA . VAL A 1 82 ? 25.240 -1.925 -28.704 1.00 84.69 82 VAL A CA 1
ATOM 643 C C . VAL A 1 82 ? 25.703 -1.221 -29.981 1.00 84.69 82 VAL A C 1
ATOM 645 O O . VAL A 1 82 ? 26.871 -1.360 -30.345 1.00 84.69 82 VAL A O 1
ATOM 648 N N . ILE A 1 83 ? 24.831 -0.446 -30.630 1.00 83.50 83 ILE A N 1
ATOM 649 C CA . ILE A 1 83 ? 25.169 0.321 -31.839 1.00 83.50 83 ILE A CA 1
ATOM 650 C C . ILE A 1 83 ? 26.252 1.361 -31.523 1.00 83.50 83 ILE A C 1
ATOM 652 O O . ILE A 1 83 ? 27.302 1.362 -32.171 1.00 83.50 83 ILE A O 1
ATOM 656 N N . ALA A 1 84 ? 26.071 2.160 -30.470 1.00 77.75 84 ALA A N 1
ATOM 657 C CA . ALA A 1 84 ? 27.024 3.192 -30.059 1.00 77.75 84 ALA A CA 1
ATOM 658 C C . ALA A 1 84 ? 28.426 2.625 -29.766 1.00 77.75 84 ALA A C 1
ATOM 660 O O . ALA A 1 84 ? 29.440 3.222 -30.139 1.00 77.75 84 ALA A O 1
ATOM 661 N N . MET A 1 85 ? 28.501 1.435 -29.157 1.00 75.94 85 MET A N 1
ATOM 662 C CA . MET A 1 85 ? 29.769 0.743 -28.900 1.00 75.94 85 MET A CA 1
ATOM 663 C C . MET A 1 85 ? 30.483 0.315 -30.194 1.00 75.94 85 MET A C 1
ATOM 665 O O . MET A 1 85 ? 31.711 0.238 -30.218 1.00 75.94 85 MET A O 1
ATOM 669 N N . THR A 1 86 ? 29.737 0.034 -31.270 1.00 81.25 86 THR A N 1
ATOM 670 C CA . THR A 1 86 ? 30.307 -0.332 -32.579 1.00 81.25 86 THR A CA 1
ATOM 671 C C . THR A 1 86 ? 30.709 0.869 -33.429 1.00 81.25 86 THR A C 1
ATOM 673 O O . THR A 1 86 ? 31.698 0.786 -34.154 1.00 81.25 86 THR A O 1
ATOM 676 N N . GLU A 1 87 ? 29.986 1.983 -33.323 1.00 75.75 87 GLU A N 1
ATOM 6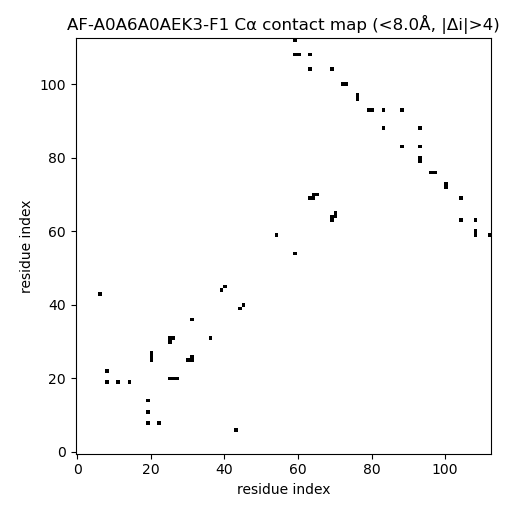77 C CA . GLU A 1 87 ? 30.248 3.200 -34.103 1.00 75.75 87 GLU A CA 1
ATOM 678 C C . GLU A 1 87 ? 31.314 4.105 -33.457 1.00 75.75 87 GLU A C 1
ATOM 680 O O . GLU A 1 87 ? 31.817 5.028 -34.097 1.00 75.75 87 GLU A O 1
ATOM 685 N N . GLY A 1 88 ? 31.741 3.794 -32.225 1.00 66.44 88 GLY A N 1
ATOM 686 C CA . GLY A 1 88 ? 32.792 4.536 -31.519 1.00 66.44 88 GLY A CA 1
ATOM 687 C C . GLY A 1 88 ? 32.336 5.926 -31.079 1.00 66.44 88 GLY A C 1
ATOM 688 O O . GLY A 1 88 ? 33.154 6.844 -30.972 1.00 66.44 88 GLY A O 1
ATOM 689 N N . ASP A 1 89 ? 31.032 6.076 -30.858 1.00 65.12 89 ASP A N 1
ATOM 690 C CA . ASP A 1 89 ? 30.408 7.360 -30.599 1.00 65.12 89 ASP A CA 1
ATOM 691 C C . ASP A 1 89 ? 30.845 7.941 -29.244 1.00 65.12 89 ASP A C 1
ATOM 693 O O . ASP A 1 89 ? 31.252 7.234 -28.315 1.00 65.12 89 ASP A O 1
ATOM 697 N N . SER A 1 90 ? 30.799 9.268 -29.118 1.00 67.12 90 SER A N 1
ATOM 698 C CA . SER A 1 90 ? 31.244 9.942 -27.891 1.00 67.12 90 SER A CA 1
ATOM 699 C C . SER A 1 90 ? 30.397 9.497 -26.693 1.00 67.12 90 SER A C 1
ATOM 701 O O . SER A 1 90 ? 29.173 9.596 -26.738 1.00 67.12 90 SER A O 1
ATOM 703 N N . ILE A 1 91 ? 31.039 9.097 -25.584 1.00 63.59 91 ILE A N 1
ATOM 704 C CA . ILE A 1 91 ? 30.368 8.632 -24.346 1.00 63.59 91 ILE A CA 1
ATOM 705 C C . ILE A 1 91 ? 29.258 9.599 -23.896 1.00 63.59 91 ILE A C 1
ATOM 707 O O . ILE A 1 91 ? 28.221 9.171 -23.403 1.00 63.59 91 ILE A O 1
ATOM 711 N N . LEU A 1 92 ? 29.451 10.907 -24.087 1.00 67.94 92 LEU A N 1
ATOM 712 C CA . LEU A 1 92 ? 28.459 11.921 -23.725 1.00 67.94 92 LEU A CA 1
ATOM 713 C C . LEU A 1 92 ? 27.169 11.836 -24.554 1.00 67.94 92 LEU A C 1
ATOM 715 O O . LEU A 1 92 ? 26.104 12.074 -23.996 1.00 67.94 92 LEU A O 1
ATOM 719 N N . SER A 1 93 ? 27.248 11.478 -25.839 1.00 68.06 93 SER A N 1
ATOM 720 C CA . SER A 1 93 ? 26.078 11.300 -26.711 1.00 68.06 93 SER A CA 1
ATOM 721 C C . SER A 1 93 ? 25.352 9.991 -26.390 1.00 68.06 93 SER A C 1
ATOM 723 O O . SER A 1 93 ? 24.134 9.995 -26.235 1.00 68.06 93 SER A O 1
ATOM 725 N N 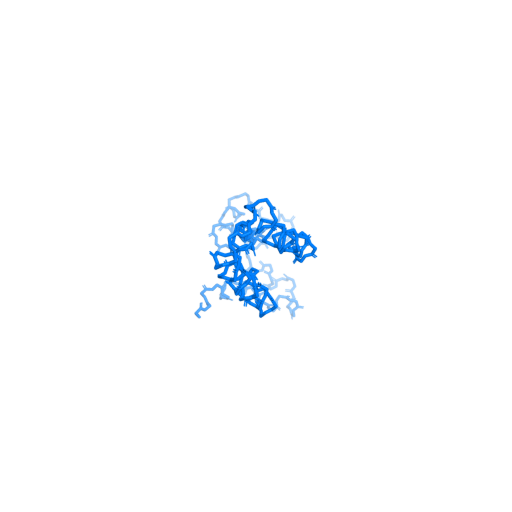. GLY A 1 94 ? 26.099 8.906 -26.153 1.00 68.19 94 GLY A N 1
ATOM 726 C CA . GLY A 1 94 ? 25.540 7.597 -25.782 1.00 68.19 94 GLY A CA 1
ATOM 727 C C . GLY A 1 94 ? 24.886 7.539 -24.392 1.00 68.19 94 GLY A C 1
ATOM 728 O O . GLY A 1 94 ? 24.214 6.565 -24.066 1.00 68.19 94 GLY A O 1
ATOM 729 N N . LEU A 1 95 ? 25.059 8.571 -23.556 1.00 70.06 95 LEU A N 1
ATOM 730 C CA . LEU A 1 95 ? 24.394 8.694 -22.252 1.00 70.06 95 LEU A CA 1
ATOM 731 C C . LEU A 1 95 ? 23.086 9.497 -22.302 1.00 70.06 95 LEU A C 1
ATOM 733 O O . LEU A 1 95 ? 22.312 9.436 -21.344 1.00 70.06 95 LEU A O 1
ATOM 737 N N . VAL A 1 96 ? 22.811 10.229 -23.390 1.00 78.81 96 VAL A N 1
ATOM 738 C CA . VAL A 1 96 ? 21.594 11.051 -23.511 1.00 78.81 96 VAL A CA 1
ATOM 739 C C . VAL A 1 96 ? 20.347 10.169 -23.532 1.00 78.81 96 VAL A C 1
ATOM 741 O O . VAL A 1 96 ? 19.405 10.421 -22.781 1.00 78.81 96 VAL A O 1
ATOM 744 N N . GLU A 1 97 ? 20.355 9.107 -24.333 1.00 70.69 97 GLU A N 1
ATOM 745 C CA . GLU A 1 97 ? 19.231 8.175 -24.481 1.00 70.69 97 GLU A CA 1
ATOM 746 C C . GLU A 1 97 ? 18.898 7.433 -23.169 1.00 70.69 97 GLU A C 1
ATOM 748 O O . GLU A 1 97 ? 17.752 7.536 -22.709 1.00 70.69 97 GLU A O 1
ATOM 753 N N . PRO A 1 98 ? 19.862 6.792 -22.468 1.00 70.38 98 PRO A N 1
ATOM 754 C CA . PRO A 1 98 ? 19.622 6.225 -21.141 1.00 70.38 98 PRO A CA 1
ATOM 755 C C . PRO A 1 98 ? 19.096 7.243 -20.122 1.00 70.38 98 PRO A C 1
ATOM 757 O O . PRO A 1 98 ? 18.230 6.917 -19.308 1.00 70.38 98 PRO A O 1
ATOM 760 N N . MET A 1 99 ? 19.593 8.484 -20.157 1.00 80.19 99 MET A N 1
ATOM 761 C CA . MET A 1 99 ? 19.172 9.532 -19.225 1.00 80.19 99 MET A CA 1
ATOM 762 C C . MET A 1 99 ? 17.718 9.964 -19.460 1.00 80.19 99 MET A C 1
ATOM 764 O O . MET A 1 99 ? 16.970 10.123 -18.495 1.00 80.19 99 MET A O 1
ATOM 768 N N . VAL A 1 100 ? 17.289 10.119 -20.717 1.00 81.69 100 VAL A N 1
ATOM 769 C CA . VAL A 1 100 ? 15.894 10.446 -21.062 1.00 81.69 100 VAL A CA 1
ATOM 770 C C . VAL A 1 100 ? 14.947 9.334 -20.609 1.00 81.69 100 VAL A C 1
ATOM 772 O O . VAL A 1 100 ? 13.910 9.620 -20.011 1.00 81.69 100 VAL A O 1
ATOM 775 N N . ILE A 1 101 ? 15.320 8.069 -20.813 1.00 76.56 101 ILE A N 1
ATOM 776 C CA . ILE A 1 101 ? 14.520 6.920 -20.367 1.00 76.56 101 ILE A CA 1
ATOM 777 C C . ILE A 1 101 ? 14.410 6.899 -18.841 1.00 76.56 101 ILE A C 1
ATOM 779 O O . ILE A 1 101 ? 13.308 6.780 -18.309 1.00 76.56 101 ILE A O 1
ATOM 783 N N . MET A 1 102 ? 15.518 7.099 -18.123 1.00 74.25 102 MET A N 1
ATOM 784 C CA . MET A 1 102 ? 15.509 7.206 -16.661 1.00 74.25 102 MET A CA 1
ATOM 785 C C . MET A 1 102 ? 14.612 8.348 -16.165 1.00 74.25 102 MET A C 1
ATOM 787 O O . MET A 1 102 ? 13.876 8.165 -15.196 1.00 74.25 102 MET A O 1
ATOM 791 N N . LEU A 1 103 ? 14.615 9.503 -16.838 1.00 83.50 103 LEU A N 1
ATOM 792 C CA . LEU A 1 103 ? 13.725 10.621 -16.509 1.00 83.50 103 LEU A CA 1
ATOM 793 C C . LEU A 1 103 ? 12.249 10.269 -16.721 1.00 83.50 103 LEU A C 1
ATOM 795 O O . LEU A 1 103 ? 11.428 10.591 -15.863 1.00 83.50 103 LEU A O 1
ATOM 799 N N . ILE A 1 104 ? 11.911 9.579 -17.814 1.00 81.31 104 ILE A N 1
ATOM 800 C CA . ILE A 1 104 ? 10.545 9.099 -18.070 1.00 81.31 104 ILE A CA 1
ATOM 801 C C . ILE A 1 104 ? 10.108 8.119 -16.974 1.00 81.31 104 ILE A C 1
ATOM 803 O O . ILE A 1 104 ? 8.993 8.232 -16.470 1.00 81.31 104 ILE A O 1
ATOM 807 N N . LEU A 1 105 ? 10.981 7.196 -16.557 1.00 73.38 105 LEU A N 1
ATOM 808 C CA . LEU A 1 105 ? 10.686 6.250 -15.476 1.00 73.38 105 LEU A CA 1
ATOM 809 C C . LEU A 1 105 ? 10.441 6.964 -14.145 1.00 73.38 105 LEU A C 1
ATOM 811 O O . LEU A 1 105 ? 9.440 6.698 -13.489 1.00 73.38 105 LEU A O 1
ATOM 815 N N . VAL A 1 106 ? 11.299 7.917 -13.772 1.00 78.31 106 VAL A N 1
ATOM 816 C CA . VAL A 1 106 ? 11.126 8.709 -12.544 1.00 78.31 106 VAL A CA 1
ATOM 817 C C . VAL A 1 106 ? 9.840 9.539 -12.595 1.00 78.31 106 VAL A C 1
ATOM 819 O O . VAL A 1 106 ? 9.111 9.588 -11.604 1.00 78.31 106 VAL A O 1
ATOM 822 N N . ALA A 1 107 ? 9.523 10.151 -13.739 1.00 80.94 107 ALA A N 1
ATOM 823 C CA . ALA A 1 107 ? 8.288 10.911 -13.927 1.00 80.94 107 ALA A CA 1
ATOM 824 C C . ALA A 1 107 ? 7.042 10.013 -13.826 1.00 80.94 107 ALA A C 1
ATOM 826 O O . ALA A 1 107 ? 6.102 10.351 -13.108 1.00 80.94 107 ALA A O 1
ATOM 827 N N . ASN A 1 108 ? 7.052 8.838 -14.461 1.00 73.12 108 ASN A N 1
ATOM 828 C CA . ASN A 1 108 ? 5.969 7.858 -14.351 1.00 73.12 108 ASN A CA 1
ATOM 829 C C . ASN A 1 108 ? 5.843 7.299 -12.924 1.00 73.12 108 ASN 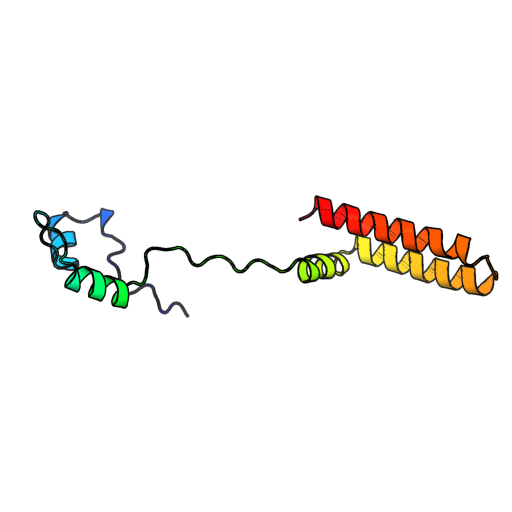A C 1
ATOM 831 O O . ASN A 1 108 ? 4.736 7.064 -12.452 1.00 73.12 108 ASN A O 1
ATOM 835 N N . GLY A 1 109 ? 6.959 7.107 -12.215 1.00 70.56 109 GLY A N 1
ATOM 836 C CA . GLY A 1 109 ? 7.021 6.804 -10.779 1.00 70.56 109 GLY A CA 1
ATOM 837 C C . GLY A 1 109 ? 6.320 7.836 -9.925 1.00 70.56 109 GLY A C 1
ATOM 838 O O . GLY A 1 109 ? 5.466 7.485 -9.119 1.00 70.56 109 GLY A O 1
ATOM 839 N N . ALA A 1 110 ? 6.649 9.107 -10.127 1.00 75.50 110 ALA A N 1
ATOM 840 C CA . ALA A 1 110 ? 6.065 10.198 -9.364 1.00 75.50 110 ALA A CA 1
ATOM 841 C C . ALA A 1 110 ? 4.566 10.399 -9.647 1.00 75.50 110 ALA A C 1
ATOM 843 O O . ALA A 1 110 ? 3.835 10.772 -8.738 1.00 75.50 110 ALA A O 1
ATOM 844 N N . LEU A 1 111 ? 4.110 10.164 -10.883 1.00 74.19 111 LEU A N 1
ATOM 845 C CA . LEU A 1 111 ? 2.701 10.324 -11.272 1.00 74.19 111 LEU A CA 1
ATOM 846 C C . LEU A 1 111 ? 1.828 9.099 -10.956 1.00 74.19 111 LEU A C 1
ATOM 848 O O . LEU A 1 111 ? 0.614 9.240 -10.842 1.00 74.19 111 LEU A O 1
ATOM 852 N N . GLY A 1 112 ? 2.424 7.906 -10.890 1.00 63.56 112 GLY A N 1
ATOM 853 C CA . GLY A 1 112 ? 1.722 6.639 -10.664 1.00 63.56 112 GLY A CA 1
ATOM 854 C C . GLY A 1 112 ? 1.709 6.148 -9.212 1.00 63.56 112 GLY A C 1
ATOM 855 O O . GLY A 1 112 ? 1.089 5.115 -8.950 1.00 63.56 112 GLY A O 1
ATOM 856 N N . MET A 1 113 ? 2.416 6.835 -8.306 1.00 61.22 113 MET A N 1
ATOM 857 C CA . MET A 1 113 ? 2.349 6.625 -6.852 1.00 61.22 113 MET A CA 1
ATOM 858 C C . MET A 1 113 ? 1.147 7.327 -6.222 1.00 61.22 113 MET A C 1
ATOM 860 O O . MET A 1 113 ? 0.773 8.418 -6.703 1.00 61.22 113 MET A O 1
#

InterPro domains:
  IPR004014 Cation-transporting P-type ATPase, N-terminal [PF00690] (17-79)
  IPR004014 Cation-transporting P-type ATPase, N-terminal [SM00831] (11-85)
  IPR023298 P-type ATPase, transmembrane domain superfamily [SSF81665] (12-112)